Protein AF-A0A6P1DIL5-F1 (afdb_monomer)

Sequence (76 aa):
YVPVAVPQRPKMWRYLSPAIPANPYGEIEFHVRKVRGGWVSPAIVGNTVVGDRWLLGAPLGGLGIPRNTKRKMLMI

Secondary structure (DSSP, 8-state):
-EEEE-TTSTT--EEE--SS---TT-------PPPTT-SSHHHHHHH--TT---EE-------SPPTT--S-----

Mean predicted aligned error: 3.82 Å

Foldseek 3Di:
DWWKDWPQHGPPTDDFDFPDDDDPVRDTDTDQDQDVVDDPRCCVVPPDDPPTDMDIDDDDDDPDDDPPDPDDDDDD

InterPro domains:
  IPR008333 Flavoprotein pyridine nucleotide cytochrome reductase-like, FAD-binding domain [PF00970] (7-62)
  IPR017938 Riboflavin synthase-like beta-barrel [SSF63380] (1-62)

Structure (mmCIF, N/CA/C/O backbone):
data_AF-A0A6P1DIL5-F1
#
_entry.id   AF-A0A6P1DIL5-F1
#
loop_
_atom_site.group_PDB
_atom_site.id
_atom_site.type_symbol
_atom_site.label_atom_id
_atom_site.label_alt_id
_atom_site.label_comp_id
_atom_site.label_asym_id
_atom_site.label_entity_id
_atom_site.label_seq_id
_atom_site.pdbx_PDB_ins_code
_atom_site.Cartn_x
_atom_site.Cartn_y
_atom_site.Cartn_z
_atom_site.occupancy
_atom_site.B_iso_or_equiv
_atom_site.auth_seq_id
_atom_site.auth_comp_id
_atom_site.auth_asym_id
_atom_site.auth_atom_id
_atom_site.pdbx_PDB_model_num
ATOM 1 N N . TYR A 1 1 ? 7.523 4.230 -3.768 1.00 93.56 1 TYR A N 1
ATOM 2 C CA . TYR A 1 1 ? 6.516 4.038 -2.702 1.00 93.56 1 TYR A CA 1
ATOM 3 C C . TYR A 1 1 ? 5.423 5.093 -2.846 1.00 93.56 1 TYR A C 1
ATOM 5 O O . TYR A 1 1 ? 5.606 6.054 -3.579 1.00 93.56 1 TYR A O 1
ATOM 13 N N . VAL A 1 2 ? 4.281 4.932 -2.184 1.00 96.00 2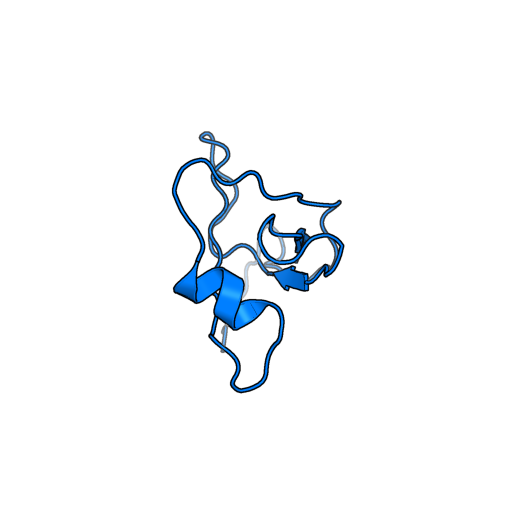 VAL A N 1
ATOM 14 C CA . VAL A 1 2 ? 3.138 5.858 -2.234 1.00 96.00 2 VAL A CA 1
ATOM 15 C C . VAL A 1 2 ? 2.727 6.259 -0.812 1.00 96.00 2 VAL A C 1
ATOM 17 O O . VAL A 1 2 ? 2.755 5.405 0.079 1.00 96.00 2 VAL A O 1
ATOM 20 N N . PRO A 1 3 ? 2.386 7.533 -0.550 1.00 97.25 3 PRO A N 1
ATOM 21 C CA . PRO A 1 3 ? 1.732 7.920 0.693 1.00 97.25 3 PRO A CA 1
ATOM 22 C C . PRO A 1 3 ? 0.296 7.386 0.708 1.00 97.25 3 PRO A C 1
ATOM 24 O O . PRO A 1 3 ? -0.464 7.605 -0.234 1.00 97.25 3 PRO A O 1
ATOM 27 N N . VAL A 1 4 ? -0.077 6.711 1.792 1.00 97.62 4 VAL A N 1
ATOM 28 C CA . VAL A 1 4 ? -1.396 6.116 2.012 1.00 97.62 4 VAL A CA 1
ATOM 29 C C . VAL A 1 4 ? -2.005 6.620 3.316 1.00 97.62 4 VAL A C 1
ATOM 31 O O . VAL A 1 4 ? -1.295 6.773 4.315 1.00 97.62 4 VAL A O 1
ATOM 34 N N . ALA A 1 5 ? -3.315 6.838 3.334 1.00 97.94 5 ALA A N 1
ATOM 35 C CA . ALA A 1 5 ? -4.083 7.065 4.553 1.00 97.94 5 ALA A CA 1
ATOM 36 C C . ALA A 1 5 ? -5.297 6.132 4.596 1.00 97.94 5 ALA A C 1
ATOM 38 O O . ALA A 1 5 ? -6.001 5.968 3.599 1.00 97.94 5 ALA A O 1
ATOM 39 N N . VAL A 1 6 ? -5.534 5.542 5.769 1.00 97.69 6 VAL A N 1
ATOM 40 C CA . VAL A 1 6 ? -6.625 4.588 6.006 1.00 97.69 6 VAL A CA 1
ATOM 41 C C . VAL A 1 6 ? -7.748 5.217 6.825 1.00 97.69 6 VAL A C 1
ATOM 43 O O . VAL A 1 6 ? -7.464 6.051 7.695 1.00 97.69 6 VAL A O 1
ATOM 46 N N . PRO A 1 7 ? -9.014 4.822 6.602 1.00 97.81 7 PRO A N 1
ATOM 47 C CA . PRO A 1 7 ? -10.154 5.429 7.287 1.00 97.81 7 PRO A CA 1
ATOM 48 C C . PRO A 1 7 ? -10.127 5.217 8.808 1.00 97.81 7 PRO A C 1
ATOM 50 O O . PRO A 1 7 ? -10.600 6.071 9.551 1.00 97.81 7 PRO A O 1
ATOM 53 N N . GLN A 1 8 ? -9.504 4.141 9.298 1.00 97.31 8 GLN A N 1
ATOM 54 C CA . GLN A 1 8 ? -9.389 3.839 10.732 1.00 97.31 8 GLN A CA 1
ATOM 55 C C . GLN A 1 8 ? -8.462 4.806 11.484 1.00 97.31 8 GLN A C 1
ATOM 57 O O . GLN A 1 8 ? -8.538 4.920 12.709 1.00 97.31 8 GLN A O 1
ATOM 62 N N . ARG A 1 9 ? -7.541 5.470 10.775 1.00 96.81 9 ARG A N 1
ATOM 63 C CA . ARG A 1 9 ? -6.555 6.414 11.327 1.00 96.81 9 ARG A CA 1
ATOM 64 C C . ARG A 1 9 ? -6.423 7.612 10.378 1.00 96.81 9 ARG A C 1
ATOM 66 O O . ARG A 1 9 ? -5.377 7.785 9.743 1.00 96.81 9 ARG A O 1
ATOM 73 N N . PRO A 1 10 ? -7.479 8.435 10.246 1.00 94.12 10 PRO A N 1
ATOM 74 C CA . PRO A 1 10 ? -7.504 9.514 9.271 1.00 94.12 10 PRO A CA 1
ATOM 75 C C . PRO A 1 10 ? -6.380 10.519 9.550 1.00 94.12 10 PRO A C 1
ATOM 77 O O . PRO A 1 10 ? -6.006 10.752 10.699 1.00 94.12 10 PRO A O 1
ATOM 80 N N . LYS A 1 11 ? -5.836 11.120 8.483 1.00 93.81 11 LYS A N 1
ATOM 81 C CA . LYS A 1 11 ? -4.722 12.095 8.509 1.00 93.81 11 LYS A CA 1
ATOM 82 C C . LYS A 1 11 ? -3.360 11.535 8.959 1.00 93.81 11 LYS A C 1
ATOM 84 O O . LYS A 1 11 ? -2.372 12.264 8.921 1.00 93.81 11 LYS A O 1
ATOM 89 N N . MET A 1 12 ? -3.259 10.252 9.320 1.00 97.19 12 MET A N 1
ATOM 90 C CA . MET A 1 12 ? -1.990 9.606 9.677 1.00 97.19 12 MET A CA 1
ATOM 91 C C . MET A 1 12 ? -1.368 8.880 8.477 1.00 97.19 12 MET A C 1
ATOM 93 O O . MET A 1 12 ? -1.424 7.656 8.373 1.00 97.19 12 MET A O 1
ATOM 97 N N . TRP A 1 13 ? -0.749 9.642 7.577 1.00 97.06 13 TRP A N 1
ATOM 98 C CA . TRP A 1 13 ? -0.168 9.115 6.341 1.00 97.06 13 TRP A CA 1
ATOM 99 C C . TRP A 1 13 ? 1.026 8.184 6.581 1.00 97.06 13 TRP A C 1
ATOM 101 O O . TRP A 1 13 ? 1.872 8.438 7.445 1.00 97.06 13 TRP A O 1
ATOM 111 N N . ARG A 1 14 ? 1.129 7.108 5.800 1.00 97.31 14 ARG A N 1
ATOM 112 C CA . ARG A 1 14 ? 2.276 6.187 5.796 1.00 97.31 14 ARG A CA 1
ATOM 113 C C . ARG A 1 14 ? 2.754 5.927 4.381 1.00 97.31 14 ARG A C 1
ATOM 115 O O . ARG A 1 14 ? 1.966 5.957 3.453 1.00 97.31 14 ARG A O 1
ATOM 122 N N . TYR A 1 15 ? 4.042 5.665 4.219 1.00 96.69 15 TYR A N 1
ATOM 123 C CA . TYR A 1 15 ? 4.606 5.312 2.923 1.00 96.69 15 TYR A CA 1
ATOM 124 C C . TYR A 1 15 ? 4.635 3.795 2.768 1.00 96.69 15 TYR A C 1
ATOM 126 O O . TYR A 1 15 ? 5.257 3.120 3.587 1.00 96.69 15 TYR A O 1
ATOM 134 N N . LEU A 1 16 ? 3.970 3.272 1.736 1.00 96.62 16 LEU A N 1
ATOM 135 C CA . LEU A 1 16 ? 3.976 1.848 1.390 1.00 96.62 16 LEU A CA 1
ATOM 136 C C . LEU A 1 16 ? 4.497 1.642 -0.035 1.00 96.62 16 LEU A C 1
ATOM 138 O O . LEU A 1 16 ? 4.271 2.468 -0.920 1.00 96.62 16 LEU A O 1
ATOM 142 N N . SER A 1 17 ? 5.205 0.543 -0.271 1.00 95.25 17 SER A N 1
ATOM 143 C CA . SER A 1 17 ? 5.650 0.149 -1.611 1.00 95.25 17 SER A CA 1
ATOM 144 C C . SER A 1 17 ? 4.661 -0.853 -2.203 1.00 95.25 17 SER A C 1
ATOM 146 O O . SER A 1 17 ? 4.417 -1.866 -1.548 1.00 95.25 17 SER A O 1
ATOM 148 N N . PRO A 1 18 ? 4.104 -0.603 -3.403 1.00 94.81 18 PRO A N 1
ATOM 149 C CA . PRO A 1 18 ? 3.339 -1.617 -4.120 1.00 94.81 18 PRO A CA 1
ATOM 150 C C . PRO A 1 18 ? 4.173 -2.887 -4.326 1.00 94.81 18 PRO A C 1
ATOM 152 O O . PRO A 1 18 ? 5.346 -2.796 -4.690 1.00 94.81 18 PRO A O 1
ATOM 155 N N . ALA A 1 19 ? 3.573 -4.046 -4.073 1.00 94.88 19 ALA A N 1
ATOM 156 C CA . ALA A 1 1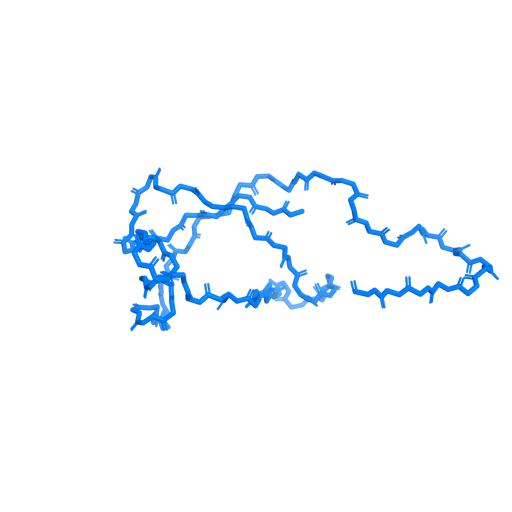9 ? 4.218 -5.354 -4.169 1.00 94.88 19 ALA A CA 1
ATOM 157 C C . ALA A 1 19 ? 4.076 -5.995 -5.560 1.00 94.88 19 ALA A C 1
ATOM 159 O O . ALA A 1 19 ? 4.834 -6.901 -5.898 1.00 94.88 19 ALA A O 1
ATOM 160 N N . ILE A 1 20 ? 3.134 -5.507 -6.372 1.00 93.25 20 ILE A N 1
ATOM 161 C CA . ILE A 1 20 ? 2.855 -6.012 -7.720 1.00 93.25 20 ILE A CA 1
ATOM 162 C C . ILE A 1 20 ? 3.161 -4.954 -8.791 1.00 93.25 20 ILE A C 1
ATOM 164 O O . ILE A 1 20 ? 3.078 -3.751 -8.513 1.00 93.25 20 ILE A O 1
ATOM 168 N N . PRO A 1 21 ? 3.523 -5.370 -10.020 1.00 90.69 21 PRO A N 1
ATOM 169 C CA . PRO A 1 21 ? 3.647 -4.453 -11.145 1.00 90.69 21 PRO A CA 1
ATOM 170 C C . PRO A 1 21 ? 2.287 -3.856 -11.524 1.00 90.69 21 PRO A C 1
ATOM 172 O O . PRO A 1 21 ? 1.237 -4.426 -11.235 1.00 90.69 21 PRO A O 1
ATOM 175 N N . ALA A 1 22 ? 2.318 -2.724 -12.232 1.00 89.69 22 ALA A N 1
ATOM 176 C CA . ALA A 1 22 ? 1.114 -2.152 -12.823 1.00 89.69 22 ALA A CA 1
ATOM 177 C C . ALA A 1 22 ? 0.434 -3.182 -13.736 1.00 89.69 22 ALA A C 1
ATOM 179 O O . ALA A 1 22 ? 1.091 -3.807 -14.573 1.00 89.69 22 ALA A O 1
ATOM 180 N N . ASN A 1 23 ? -0.878 -3.337 -13.575 1.00 93.75 23 ASN A N 1
ATOM 181 C CA . ASN A 1 23 ? -1.680 -4.277 -14.342 1.00 93.75 23 ASN A CA 1
ATOM 182 C C . ASN A 1 23 ? -2.917 -3.585 -14.955 1.00 93.75 23 ASN A C 1
ATOM 184 O O . ASN A 1 23 ? -3.270 -2.479 -14.536 1.00 93.75 23 ASN A O 1
ATOM 188 N N . PRO A 1 24 ? -3.579 -4.203 -15.952 1.00 96.69 24 PRO A N 1
ATOM 189 C CA . PRO A 1 24 ? -4.750 -3.613 -16.609 1.00 96.69 24 PRO A CA 1
ATOM 190 C C . PRO A 1 24 ? -5.983 -3.470 -15.707 1.00 96.69 24 PRO A C 1
ATOM 192 O O . PRO A 1 24 ? -6.896 -2.724 -16.045 1.00 96.69 24 PRO A O 1
ATOM 195 N N . TYR A 1 25 ? -6.020 -4.182 -14.579 1.00 96.94 25 TYR A N 1
ATOM 196 C CA . TYR A 1 25 ? -7.147 -4.198 -13.646 1.00 96.94 25 TYR A CA 1
ATOM 197 C C . TYR A 1 25 ? -7.079 -3.066 -12.611 1.00 96.94 25 TYR A C 1
ATOM 199 O O . TYR A 1 25 ? -8.046 -2.832 -11.892 1.00 96.94 25 TYR A O 1
ATOM 207 N N . GLY A 1 26 ? -5.961 -2.331 -12.556 1.00 93.00 26 GLY A N 1
ATOM 208 C CA . GLY A 1 26 ? -5.780 -1.202 -11.644 1.00 93.00 26 GLY A CA 1
ATOM 209 C C . GLY A 1 26 ? -5.578 -1.615 -10.185 1.00 93.00 26 GLY A C 1
ATOM 210 O O . GLY A 1 26 ? -5.821 -0.816 -9.282 1.00 93.00 26 GLY A O 1
ATOM 211 N N . GLU A 1 27 ? -5.150 -2.852 -9.942 1.00 95.88 27 GLU A N 1
ATOM 212 C CA . GLU A 1 27 ? -4.940 -3.363 -8.590 1.00 95.88 27 GLU A CA 1
ATOM 213 C C . GLU A 1 27 ? -3.640 -2.824 -7.988 1.00 95.88 27 GLU A C 1
ATOM 215 O O . GLU A 1 27 ? -2.640 -2.597 -8.675 1.00 95.88 27 GLU A O 1
ATOM 220 N N . ILE A 1 28 ? -3.646 -2.648 -6.668 1.00 94.94 28 ILE A N 1
ATOM 221 C CA . ILE A 1 28 ? -2.465 -2.284 -5.891 1.00 94.94 28 ILE A CA 1
ATOM 222 C C . ILE A 1 28 ? -2.415 -3.203 -4.677 1.00 94.94 28 ILE A C 1
ATOM 224 O O . ILE A 1 28 ? -3.344 -3.229 -3.873 1.00 94.94 28 ILE A O 1
ATOM 228 N N . GLU A 1 29 ? -1.309 -3.925 -4.526 1.00 96.56 29 GLU A N 1
ATOM 229 C CA . GLU A 1 29 ? -1.072 -4.813 -3.390 1.00 96.56 29 GLU A CA 1
ATOM 230 C C . GLU A 1 29 ? 0.020 -4.249 -2.480 1.00 96.56 29 GLU A C 1
ATOM 232 O O . GLU A 1 29 ? 1.028 -3.723 -2.956 1.00 96.56 29 GLU A O 1
ATOM 237 N N . PHE A 1 30 ? -0.157 -4.388 -1.166 1.00 97.44 30 PHE A N 1
ATOM 238 C CA . PHE A 1 30 ? 0.840 -4.012 -0.168 1.00 97.44 30 PHE A CA 1
ATOM 239 C C . PHE A 1 30 ? 1.086 -5.158 0.809 1.00 97.44 30 PHE A C 1
ATOM 241 O O . PHE A 1 30 ? 0.146 -5.733 1.355 1.00 97.44 30 PHE A O 1
ATOM 248 N N . HIS A 1 31 ? 2.354 -5.413 1.133 1.00 97.56 31 HIS A N 1
ATOM 249 C CA . HIS A 1 31 ? 2.720 -6.274 2.258 1.00 97.56 31 HIS A CA 1
ATOM 250 C C . HIS A 1 31 ? 2.979 -5.408 3.487 1.00 97.56 31 HIS A C 1
ATOM 252 O O . HIS A 1 31 ? 3.938 -4.637 3.538 1.00 97.56 31 HIS A O 1
ATOM 258 N N . VAL A 1 32 ? 2.100 -5.507 4.485 1.00 97.75 32 VAL A N 1
ATOM 259 C CA . VAL A 1 32 ? 2.152 -4.654 5.678 1.00 97.75 32 VAL A CA 1
ATOM 260 C C . VAL A 1 32 ? 2.477 -5.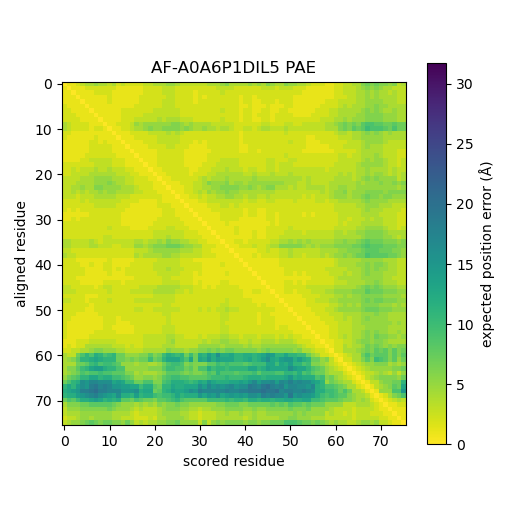483 6.910 1.00 97.75 32 VAL A C 1
ATOM 262 O O . VAL A 1 32 ? 1.690 -6.309 7.365 1.00 97.75 32 VAL A O 1
ATOM 265 N N . ARG A 1 33 ? 3.634 -5.208 7.515 1.00 97.69 33 ARG A N 1
ATOM 266 C CA . ARG A 1 33 ? 4.006 -5.776 8.813 1.00 97.69 33 ARG A CA 1
ATOM 267 C C . ARG A 1 33 ? 3.351 -4.990 9.950 1.00 97.69 33 ARG A C 1
ATOM 269 O O . ARG A 1 33 ? 3.518 -3.773 10.062 1.00 97.69 33 ARG A O 1
ATOM 276 N N . LYS A 1 34 ? 2.684 -5.696 10.868 1.00 97.62 34 LYS A N 1
ATOM 277 C CA . LYS A 1 34 ? 2.222 -5.120 12.139 1.00 97.62 34 LYS A CA 1
ATOM 278 C C . LYS A 1 34 ? 3.425 -4.721 13.000 1.00 97.62 34 LYS A C 1
ATOM 280 O O . LYS A 1 34 ? 4.273 -5.553 13.317 1.00 97.62 34 LYS A O 1
ATOM 285 N N . VAL A 1 35 ? 3.485 -3.453 13.406 1.00 97.19 35 VAL A N 1
ATOM 286 C CA . VAL A 1 35 ? 4.536 -2.920 14.288 1.00 97.19 35 VAL A CA 1
ATOM 287 C C . VAL A 1 35 ? 3.972 -2.793 15.701 1.00 97.19 35 VAL A C 1
ATOM 289 O O . VAL A 1 35 ? 2.943 -2.145 15.903 1.00 97.19 35 VAL A O 1
ATOM 292 N N . ARG A 1 36 ? 4.626 -3.418 16.688 1.00 95.94 36 ARG A N 1
ATOM 293 C CA . ARG A 1 36 ? 4.225 -3.329 18.102 1.00 95.94 36 ARG A CA 1
ATOM 294 C C . ARG A 1 36 ? 4.318 -1.874 18.575 1.00 95.94 36 ARG A C 1
ATOM 296 O O . ARG A 1 36 ? 5.319 -1.218 18.327 1.00 95.94 36 ARG A O 1
ATOM 303 N N . GLY A 1 37 ? 3.262 -1.374 19.221 1.00 95.00 37 GLY A N 1
ATOM 304 C CA . GLY A 1 37 ? 3.157 0.036 19.627 1.00 95.00 37 GLY A CA 1
ATOM 305 C C . GLY A 1 37 ? 2.938 1.020 18.468 1.00 95.00 37 GLY A C 1
ATOM 306 O O . GLY A 1 37 ? 2.848 2.222 18.694 1.00 95.00 37 GLY A O 1
ATOM 307 N N . GLY A 1 38 ? 2.836 0.536 17.225 1.00 95.50 38 GLY A N 1
ATOM 308 C CA . GLY A 1 38 ? 2.542 1.371 16.068 1.00 95.50 38 GLY A CA 1
ATOM 309 C C . GLY A 1 38 ? 1.092 1.854 16.068 1.00 95.50 38 GLY A C 1
ATOM 310 O O . GLY A 1 38 ? 0.173 1.115 16.400 1.00 95.50 38 GLY A O 1
ATOM 311 N N . TRP A 1 39 ? 0.869 3.089 15.631 1.00 94.50 39 TRP A N 1
ATOM 312 C CA . TRP A 1 39 ? -0.478 3.669 15.577 1.00 94.50 39 TRP A CA 1
ATOM 313 C C . TRP A 1 39 ? -1.299 3.211 14.365 1.00 94.50 39 TRP A C 1
ATOM 315 O O . TRP A 1 39 ? -2.514 3.041 14.463 1.00 94.50 39 TRP A O 1
ATOM 325 N N . VAL A 1 40 ? -0.631 3.018 13.220 1.00 97.69 4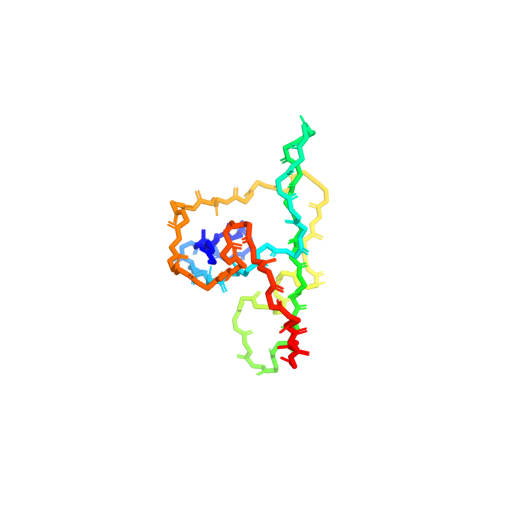0 VAL A N 1
ATOM 326 C CA . VAL A 1 40 ? -1.286 2.807 11.917 1.00 97.69 40 VAL A CA 1
ATOM 327 C C . VAL A 1 40 ? -1.230 1.348 11.468 1.00 97.69 40 VAL A C 1
ATOM 329 O O . VAL A 1 40 ? -2.258 0.796 11.098 1.00 97.69 40 VAL A O 1
ATOM 332 N N . SER A 1 41 ? -0.073 0.679 11.540 1.00 97.75 41 SER A N 1
ATOM 333 C CA . SER A 1 41 ? 0.040 -0.694 11.025 1.00 97.75 41 SER A CA 1
ATOM 334 C C . SER A 1 41 ? -0.830 -1.724 11.758 1.00 97.75 41 SER A C 1
ATOM 336 O O . SER A 1 41 ? -1.359 -2.598 11.077 1.00 97.75 41 SER A O 1
ATOM 338 N N . PRO A 1 42 ? -1.092 -1.639 13.082 1.00 97.94 42 PRO A N 1
ATOM 339 C CA . PRO A 1 42 ? -2.094 -2.498 13.714 1.00 97.94 42 PRO A CA 1
ATOM 340 C C . PRO A 1 42 ? -3.516 -2.260 13.212 1.00 97.94 42 PRO A C 1
ATOM 342 O O . PRO A 1 42 ? -4.261 -3.225 13.104 1.00 97.94 42 PRO A O 1
ATOM 345 N N . ALA A 1 43 ? -3.879 -1.012 12.890 1.00 97.19 43 ALA A N 1
ATOM 346 C CA . ALA A 1 43 ? -5.194 -0.695 12.339 1.00 97.19 43 ALA A CA 1
ATOM 347 C C . ALA A 1 43 ? -5.338 -1.243 10.912 1.00 97.19 43 ALA A C 1
ATOM 349 O O . ALA A 1 43 ? -6.350 -1.857 10.605 1.00 97.19 43 ALA A O 1
ATOM 350 N N . ILE A 1 44 ? -4.295 -1.116 10.084 1.00 97.69 44 ILE A N 1
ATOM 351 C CA . ILE A 1 44 ? -4.265 -1.730 8.749 1.00 97.69 44 ILE A CA 1
ATOM 352 C C . ILE A 1 44 ? -4.430 -3.253 8.847 1.00 97.69 44 ILE A C 1
ATOM 354 O O . ILE A 1 44 ? -5.296 -3.823 8.196 1.00 97.69 44 ILE A O 1
ATOM 358 N N . VAL A 1 45 ? -3.618 -3.920 9.669 1.00 97.88 45 VAL A N 1
ATOM 359 C CA . VAL A 1 45 ? -3.593 -5.392 9.714 1.00 97.88 45 VAL A CA 1
ATOM 360 C C . VAL A 1 45 ? -4.829 -5.979 10.403 1.00 97.88 45 VAL A C 1
ATOM 362 O O . VAL A 1 45 ? -5.266 -7.060 10.033 1.00 97.88 45 VAL A O 1
ATOM 365 N N . GLY A 1 46 ? -5.369 -5.312 11.426 1.00 97.19 46 GLY A N 1
ATOM 366 C CA . GLY A 1 46 ? -6.454 -5.860 12.248 1.00 97.19 46 GLY A CA 1
ATOM 367 C C . GLY A 1 46 ? -7.860 -5.386 11.890 1.00 97.19 46 GLY A C 1
ATOM 368 O O . GLY A 1 46 ? -8.815 -6.069 12.241 1.00 97.19 46 GLY A O 1
ATOM 369 N N . ASN A 1 47 ? -7.999 -4.223 11.243 1.00 97.38 47 ASN A N 1
ATOM 370 C CA . ASN A 1 47 ? -9.287 -3.527 11.154 1.00 97.38 47 ASN A CA 1
ATOM 371 C C . ASN A 1 47 ? -9.680 -3.131 9.720 1.00 97.38 47 ASN A C 1
ATOM 373 O O . ASN A 1 47 ? -10.718 -2.494 9.550 1.00 97.38 47 ASN A O 1
ATOM 377 N N . THR A 1 48 ? -8.862 -3.450 8.712 1.00 97.62 48 THR A N 1
ATOM 378 C CA . THR A 1 48 ? -9.220 -3.211 7.305 1.00 97.62 48 THR A CA 1
ATOM 379 C C . THR A 1 48 ? -10.310 -4.182 6.878 1.00 97.62 48 THR A C 1
ATOM 381 O O . THR A 1 48 ? -10.202 -5.382 7.134 1.00 97.62 48 THR A O 1
ATOM 384 N N . VAL A 1 49 ? -11.331 -3.676 6.193 1.00 97.94 49 VAL A N 1
ATOM 385 C CA . VAL A 1 49 ? -12.449 -4.473 5.675 1.00 97.94 49 VAL A CA 1
ATOM 386 C C . VAL A 1 49 ? -12.758 -4.120 4.221 1.00 97.94 49 VAL A C 1
ATOM 388 O O . VAL A 1 49 ? -12.413 -3.045 3.728 1.00 97.94 49 VAL A O 1
ATOM 391 N N . VAL A 1 50 ? -13.428 -5.034 3.512 1.00 97.88 50 VAL A N 1
ATOM 392 C CA . VAL A 1 50 ? -13.917 -4.770 2.151 1.00 97.88 50 VAL A CA 1
ATOM 393 C C . VAL A 1 50 ? -14.867 -3.571 2.173 1.00 97.88 50 VAL A C 1
ATOM 395 O O . VAL A 1 50 ? -15.763 -3.493 3.010 1.00 97.88 5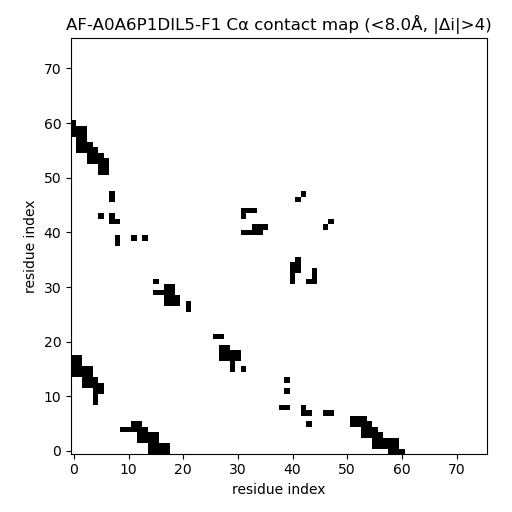0 VAL A O 1
ATOM 398 N N . GLY A 1 51 ? -14.666 -2.642 1.238 1.00 97.75 51 GLY A N 1
ATOM 399 C CA . GLY A 1 51 ? -15.427 -1.394 1.144 1.00 97.75 51 GLY A CA 1
ATOM 400 C C . GLY A 1 51 ? -14.734 -0.185 1.776 1.00 97.75 51 GLY A C 1
ATOM 401 O O . GLY A 1 51 ? -15.145 0.946 1.501 1.00 97.75 51 GLY A O 1
ATOM 402 N N . ASP A 1 52 ? -13.661 -0.385 2.550 1.00 97.88 52 ASP A N 1
ATOM 403 C CA . ASP A 1 52 ? -12.838 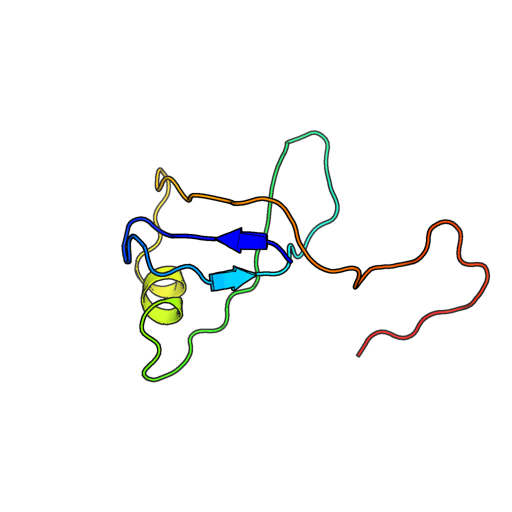0.719 3.040 1.00 97.88 52 ASP A CA 1
ATOM 404 C C . ASP A 1 52 ? -12.291 1.562 1.888 1.00 97.88 52 ASP A C 1
ATOM 406 O O . ASP A 1 52 ? -11.716 1.058 0.921 1.00 97.88 52 ASP A O 1
ATOM 410 N N . ARG A 1 53 ? -12.408 2.883 2.027 1.00 97.62 53 ARG A N 1
ATOM 411 C CA . ARG A 1 53 ? -11.847 3.837 1.068 1.00 97.62 53 ARG A CA 1
ATOM 412 C C . ARG A 1 53 ? -10.534 4.383 1.592 1.00 97.62 53 ARG A C 1
ATOM 414 O O . ARG A 1 53 ? -10.505 5.171 2.535 1.00 97.62 53 ARG A O 1
ATOM 421 N N . TRP A 1 54 ? -9.451 3.953 0.965 1.00 97.19 54 TRP A N 1
ATOM 422 C CA . TRP A 1 54 ? -8.109 4.428 1.260 1.00 97.19 54 TRP A CA 1
ATOM 423 C C . TRP A 1 54 ? -7.782 5.628 0.378 1.00 97.19 54 TRP A C 1
ATOM 425 O O . TRP A 1 54 ? -8.186 5.689 -0.782 1.00 97.19 54 TRP A O 1
ATOM 435 N N . LEU A 1 55 ? -7.031 6.581 0.923 1.00 97.56 55 LEU A N 1
ATOM 436 C CA . LEU A 1 55 ? -6.492 7.691 0.146 1.00 97.56 55 LEU A CA 1
ATOM 437 C C . LEU A 1 55 ? -5.058 7.366 -0.251 1.00 97.56 55 LEU A C 1
ATOM 439 O O . LEU A 1 55 ? -4.243 7.012 0.601 1.00 97.56 55 LEU A O 1
ATOM 443 N N . LEU A 1 56 ? -4.757 7.528 -1.535 1.00 96.31 56 LEU A N 1
ATOM 444 C CA . LEU A 1 56 ? -3.421 7.384 -2.099 1.00 96.31 56 LEU A CA 1
ATOM 445 C C . LEU A 1 56 ? -2.990 8.748 -2.636 1.00 96.31 56 LEU A C 1
ATOM 447 O O . LEU A 1 56 ? -3.716 9.365 -3.414 1.00 96.31 56 LEU A O 1
ATOM 451 N N . GLY A 1 57 ? -1.835 9.240 -2.201 1.00 95.19 57 GLY A N 1
ATOM 4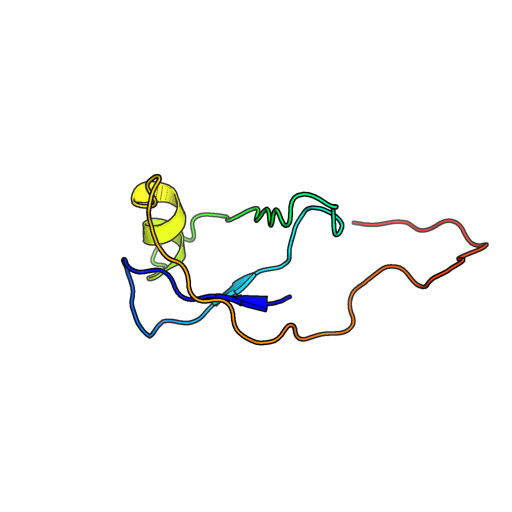52 C CA . GLY A 1 57 ? -1.233 10.429 -2.801 1.00 95.19 57 GLY A CA 1
ATOM 453 C C . GLY A 1 57 ? -0.323 10.071 -3.975 1.00 95.19 57 GLY A C 1
ATOM 454 O O . GLY A 1 57 ? -0.153 8.903 -4.326 1.00 95.19 57 GLY A O 1
ATOM 455 N N . ALA A 1 58 ? 0.290 11.095 -4.571 1.00 94.81 58 ALA A N 1
ATOM 456 C CA . ALA A 1 58 ? 1.203 10.913 -5.693 1.00 94.81 58 ALA A CA 1
ATOM 457 C C . ALA A 1 58 ? 2.371 9.967 -5.331 1.00 94.81 58 ALA A C 1
ATOM 459 O O . ALA A 1 58 ? 2.917 10.064 -4.225 1.00 94.81 58 ALA A O 1
ATOM 460 N N . PRO A 1 59 ? 2.767 9.054 -6.239 1.00 92.25 59 PRO A N 1
ATOM 461 C CA . PRO A 1 59 ? 3.897 8.165 -6.012 1.00 92.25 59 PRO A CA 1
ATOM 462 C C . PRO A 1 59 ? 5.204 8.948 -5.875 1.00 92.25 59 PRO A C 1
ATOM 464 O O . PRO A 1 59 ? 5.432 9.945 -6.556 1.00 92.25 59 PRO A O 1
ATOM 467 N N . LEU A 1 60 ? 6.072 8.457 -4.993 1.00 92.12 60 LEU A N 1
ATOM 468 C CA . LEU A 1 60 ? 7.367 9.041 -4.665 1.00 92.12 60 LEU A CA 1
ATOM 469 C C . LEU A 1 60 ? 8.478 7.984 -4.710 1.00 92.12 60 LEU A C 1
ATOM 471 O O . LEU A 1 60 ? 8.259 6.787 -4.493 1.00 92.12 60 LEU A O 1
ATOM 475 N N . GLY A 1 61 ? 9.705 8.459 -4.905 1.00 84.38 61 GLY A N 1
ATOM 476 C CA . GLY A 1 61 ? 10.917 7.643 -4.894 1.00 84.38 61 GLY A CA 1
ATOM 477 C C . GLY A 1 61 ? 11.259 7.026 -6.252 1.00 84.38 61 GLY A C 1
ATOM 478 O O . GLY A 1 61 ? 10.414 6.905 -7.133 1.00 84.38 61 GLY A O 1
ATOM 479 N N . GLY A 1 62 ? 12.528 6.643 -6.407 1.00 80.75 62 GLY A N 1
ATOM 480 C CA . GLY A 1 62 ? 13.085 6.073 -7.642 1.00 80.75 62 GLY A CA 1
ATOM 481 C C . GLY A 1 62 ? 13.577 4.631 -7.506 1.00 80.75 62 GLY A C 1
ATOM 482 O O . GLY A 1 62 ? 14.258 4.140 -8.399 1.00 80.75 62 GLY A O 1
ATOM 483 N N . LEU A 1 63 ? 13.279 3.959 -6.385 1.00 79.12 63 LEU A N 1
ATOM 484 C CA . LEU A 1 63 ? 13.671 2.565 -6.187 1.00 79.12 63 LEU A CA 1
ATOM 485 C C . LEU A 1 63 ? 12.825 1.669 -7.098 1.00 79.12 63 LEU A C 1
ATOM 487 O O . LEU A 1 63 ? 11.614 1.548 -6.912 1.00 79.12 63 LEU A O 1
ATOM 491 N N . GLY A 1 64 ? 13.470 1.064 -8.087 1.00 80.81 64 GLY A N 1
ATOM 492 C CA . GLY A 1 64 ? 12.836 0.214 -9.082 1.00 80.81 64 GLY A CA 1
ATOM 493 C C . GLY A 1 64 ? 13.868 -0.401 -10.018 1.00 80.81 64 GLY A C 1
ATOM 494 O O . GLY A 1 64 ? 15.062 -0.116 -9.935 1.00 80.81 64 GLY A O 1
ATOM 495 N N . ILE A 1 65 ? 13.399 -1.263 -10.913 1.00 82.12 65 ILE A N 1
ATOM 496 C CA . ILE A 1 65 ? 14.245 -1.912 -11.913 1.00 82.12 65 ILE A CA 1
ATOM 497 C C . ILE A 1 65 ? 14.414 -0.964 -13.112 1.00 82.12 65 ILE A C 1
ATOM 499 O O . ILE A 1 65 ? 13.404 -0.529 -13.676 1.00 82.12 65 ILE A O 1
ATOM 503 N N . PRO A 1 66 ? 15.650 -0.657 -13.5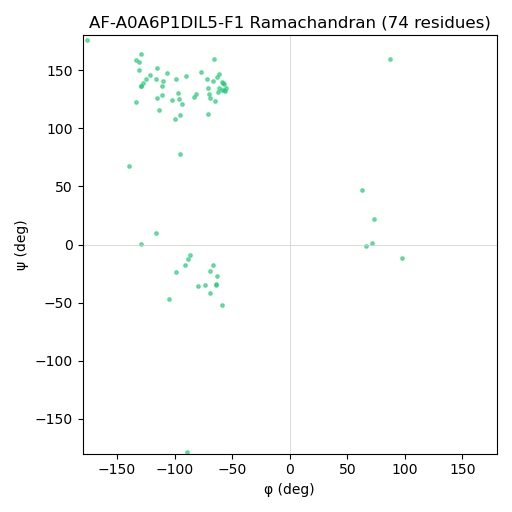53 1.00 82.56 66 PRO A N 1
ATOM 504 C CA . PRO A 1 66 ? 15.875 0.072 -14.794 1.00 82.56 66 PRO A CA 1
ATOM 505 C C . PRO A 1 66 ? 15.252 -0.661 -15.983 1.00 82.56 66 PRO A C 1
ATOM 507 O O . PRO A 1 66 ? 15.366 -1.883 -16.111 1.00 82.56 66 PRO A O 1
ATOM 510 N N . ARG A 1 67 ? 14.628 0.089 -16.895 1.00 76.94 67 ARG A N 1
ATOM 511 C CA . ARG A 1 67 ? 14.105 -0.496 -18.134 1.00 76.94 67 ARG A CA 1
ATOM 512 C C . ARG A 1 67 ? 15.261 -1.098 -18.936 1.00 76.94 67 ARG A C 1
ATOM 514 O O . ARG A 1 67 ? 16.287 -0.452 -19.122 1.00 76.94 67 ARG A O 1
ATOM 521 N N . ASN A 1 68 ? 15.056 -2.312 -19.449 1.00 74.44 68 ASN A N 1
ATOM 522 C CA . ASN A 1 68 ? 15.971 -2.978 -20.379 1.00 74.44 68 ASN A CA 1
ATOM 523 C C . ASN A 1 68 ? 17.376 -3.272 -19.801 1.00 74.44 68 ASN A C 1
ATOM 525 O O . ASN A 1 68 ? 18.402 -3.003 -20.429 1.00 74.44 68 ASN A O 1
ATOM 529 N N . THR A 1 69 ? 17.437 -3.822 -18.583 1.00 78.25 69 THR A N 1
ATOM 530 C CA . THR A 1 69 ? 18.711 -4.268 -18.002 1.00 78.25 69 THR A 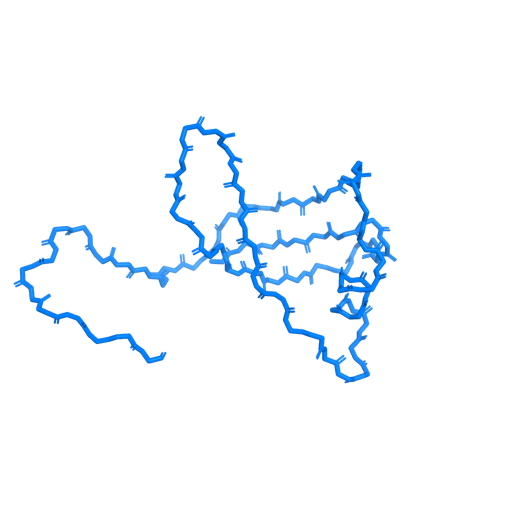CA 1
ATOM 531 C C . THR A 1 69 ? 19.262 -5.499 -18.730 1.00 78.25 69 THR A C 1
ATOM 533 O O . THR A 1 69 ? 18.600 -6.526 -18.842 1.00 78.25 69 THR A O 1
ATOM 536 N N . LYS A 1 70 ? 20.514 -5.415 -19.199 1.00 83.25 70 LYS A N 1
ATOM 537 C CA . LYS A 1 70 ? 21.267 -6.563 -19.745 1.00 83.25 70 LYS A CA 1
ATOM 538 C C . LYS A 1 70 ? 22.033 -7.339 -18.669 1.00 83.25 70 LYS A C 1
ATOM 540 O O . LYS A 1 70 ? 22.563 -8.412 -18.943 1.00 83.25 70 LYS A O 1
ATOM 545 N N . ARG A 1 71 ? 22.148 -6.783 -17.459 1.00 86.56 71 ARG A N 1
ATOM 546 C CA . ARG A 1 71 ? 22.908 -7.380 -16.354 1.00 86.56 71 ARG A CA 1
ATOM 547 C C . ARG A 1 71 ? 21.968 -8.111 -15.402 1.00 86.56 71 ARG A C 1
ATOM 549 O O . ARG A 1 71 ? 20.868 -7.633 -15.124 1.00 86.56 71 ARG A O 1
ATOM 556 N N . LYS A 1 72 ? 22.434 -9.251 -14.881 1.00 89.50 72 LYS A N 1
ATOM 557 C CA . LYS A 1 72 ? 21.756 -9.977 -13.799 1.00 89.50 72 LYS A CA 1
ATOM 558 C C . LYS A 1 72 ? 21.639 -9.065 -12.578 1.00 89.50 72 LYS A C 1
ATOM 560 O O . LYS A 1 72 ? 22.581 -8.338 -12.264 1.00 89.50 72 LYS A O 1
ATOM 565 N N . MET A 1 73 ? 20.496 -9.120 -11.906 1.00 88.25 73 MET A N 1
ATOM 566 C CA . MET A 1 73 ? 20.234 -8.358 -10.690 1.00 88.25 73 MET A CA 1
ATOM 567 C C . MET A 1 73 ? 20.023 -9.316 -9.526 1.00 88.25 73 MET A C 1
ATOM 569 O O . MET A 1 73 ? 19.403 -10.364 -9.692 1.00 88.25 73 MET A O 1
ATOM 573 N N . LEU A 1 74 ? 20.519 -8.923 -8.359 1.00 91.38 74 LEU A N 1
ATOM 574 C CA . LEU A 1 74 ? 20.232 -9.568 -7.089 1.00 91.38 74 LEU A CA 1
ATOM 575 C C . LEU A 1 74 ? 19.388 -8.600 -6.262 1.00 91.38 74 LEU A C 1
ATOM 577 O O . LEU A 1 74 ? 19.753 -7.435 -6.116 1.00 91.38 74 LEU A O 1
ATOM 581 N N . MET A 1 75 ? 18.267 -9.091 -5.751 1.00 89.19 75 MET A N 1
ATOM 582 C CA . MET A 1 75 ? 17.430 -8.393 -4.780 1.00 89.19 75 MET A CA 1
ATOM 583 C C . MET A 1 75 ? 17.547 -9.135 -3.455 1.00 89.19 75 MET A C 1
ATOM 585 O O . MET A 1 75 ? 17.538 -10.366 -3.450 1.00 89.19 75 MET A O 1
ATOM 589 N N . ILE A 1 76 ? 17.698 -8.385 -2.367 1.00 88.44 76 ILE A N 1
ATOM 590 C CA . ILE A 1 76 ? 17.812 -8.898 -0.999 1.00 88.44 76 ILE A CA 1
ATOM 591 C C . ILE A 1 76 ? 16.702 -8.255 -0.179 1.00 88.44 76 ILE A C 1
ATOM 593 O O . ILE A 1 76 ? 16.509 -7.028 -0.350 1.00 88.44 76 ILE A O 1
#

pLDDT: mean 93.5, std 5.88, range [74.44, 97.94]

Organism: NCBI:txid135487

Nearest PDB structures (foldseek):
  7c3a-assembly3_C  TM=9.075E-01  e=8.812E-02  Janthinobacterium sp. J3
  7c3a-assembly2_B  TM=9.134E-01  e=3.313E-01  Janthinobacterium sp. J3

Radius of gyration: 14.84 Å; Cα contacts (8 Å, |Δi|>4): 88; chains: 1; bounding box: 38×22×40 Å

Solvent-accessible surface area (backbone atoms only — not comparable to full-atom values): 5228 Å² total; per-residue (Å²): 65,28,41,36,30,45,74,92,44,69,91,56,67,42,78,48,53,67,73,58,73,92,53,97,85,72,68,81,44,72,85,77,74,68,43,88,93,45,84,55,38,43,44,57,73,74,66,67,57,94,85,69,70,67,48,71,53,75,75,44,85,82,89,73,81,69,85,87,67,89,66,92,82,88,86,132